Protein AF-A0A2H6N7L4-F1 (afdb_monomer)

Radius of gyration: 14.62 Å; Cα contacts (8 Å, |Δi|>4): 125; chains: 1; bounding box: 33×36×43 Å

Organism: NCBI:txid3147026

Nearest PDB structures (foldseek):
  4al6-assembly1_A  TM=4.102E-01  e=3.328E-01  Pseudomonas aeruginosa UCBPP-PA14
  4al7-assembly1_A  TM=3.898E-01  e=4.304E-01  Pseudomonas aeruginosa
  7eqg-assembly1_L  TM=4.354E-01  e=1.370E+00  Pseudomonas aeruginosa
  8znr-assembly1_M  TM=3.782E-01  e=1.285E+00  Selenomonas sp.
  8z0k-assembly1_M  TM=4.261E-01  e=4.360E+00  Selenomonas sp.

Secondary structure (DSSP, 8-state):
-----S-EEEEE--PPPTT--HHHHHHHHHHHHTT--HHHHHHHEEE---------SS-----EEEEE-HHHHHHHHHHHHHS--EETTEEPEEEEE--HHHHHTT--

Sequence (108 aa):
MGNRSEFYLRFQNVKEEKGKHLAEIMTKILAEALEITEKKMMDGMKCSVSTQDMQQEIIYQEKFILDLRRKLLKHILQVEREKILKYKDKEIVVLKQVPRRVREKYLE

Structure (mmCIF, N/CA/C/O backbone):
data_AF-A0A2H6N7L4-F1
#
_entry.id   AF-A0A2H6N7L4-F1
#
loop_
_atom_site.group_PDB
_atom_site.id
_atom_site.type_symbol
_atom_site.label_atom_id
_atom_site.label_alt_id
_atom_site.label_comp_id
_atom_site.label_asym_id
_atom_site.label_entity_id
_atom_site.label_seq_id
_atom_site.pdbx_PDB_ins_code
_atom_site.Cartn_x
_atom_site.Cartn_y
_atom_site.Cartn_z
_atom_site.occupancy
_atom_site.B_iso_or_equiv
_atom_site.auth_seq_id
_atom_site.auth_comp_id
_atom_site.auth_asym_id
_atom_site.auth_atom_id
_atom_site.pdbx_PDB_model_num
ATOM 1 N N . MET A 1 1 ? 21.603 -1.109 -17.139 1.00 34.38 1 MET A N 1
ATOM 2 C CA . MET A 1 1 ? 20.229 -0.935 -17.664 1.00 34.38 1 MET A CA 1
ATOM 3 C C . MET A 1 1 ? 19.246 -1.160 -16.525 1.00 34.38 1 MET A C 1
ATOM 5 O O . MET A 1 1 ? 19.082 -2.290 -16.091 1.00 34.38 1 MET A O 1
ATOM 9 N N . GLY A 1 2 ? 18.694 -0.090 -15.950 1.00 40.28 2 GLY A N 1
ATOM 10 C CA . GLY A 1 2 ? 17.808 -0.203 -14.787 1.00 40.28 2 GLY A CA 1
ATOM 11 C C . GLY A 1 2 ? 16.504 -0.907 -15.155 1.00 40.28 2 GLY A C 1
ATOM 12 O O . GLY A 1 2 ? 15.837 -0.483 -16.096 1.00 40.28 2 GLY A O 1
ATOM 13 N N . ASN A 1 3 ? 16.163 -1.965 -14.421 1.00 46.75 3 ASN A N 1
ATOM 14 C CA . ASN A 1 3 ? 14.856 -2.622 -14.442 1.00 46.75 3 ASN A CA 1
ATOM 15 C C . ASN A 1 3 ? 13.787 -1.570 -14.088 1.00 46.75 3 ASN A C 1
ATOM 17 O O . ASN A 1 3 ? 13.572 -1.281 -12.915 1.00 46.75 3 ASN A O 1
ATOM 21 N N . ARG A 1 4 ? 13.190 -0.919 -15.093 1.00 57.78 4 ARG A N 1
ATOM 22 C CA . ARG A 1 4 ? 12.099 0.043 -14.885 1.00 57.78 4 ARG A CA 1
ATOM 23 C C . ARG A 1 4 ? 10.786 -0.730 -14.858 1.00 57.78 4 ARG A C 1
ATOM 25 O O . ARG A 1 4 ? 10.536 -1.538 -15.750 1.00 57.78 4 ARG A O 1
ATOM 32 N N . SER A 1 5 ? 9.973 -0.485 -13.838 1.00 62.28 5 SER A N 1
ATOM 33 C CA . SER A 1 5 ? 8.676 -1.132 -13.636 1.00 62.28 5 SER A CA 1
ATOM 34 C C . SER A 1 5 ? 7.757 -0.943 -14.856 1.00 62.28 5 SER A C 1
ATOM 36 O O . SER A 1 5 ? 7.628 0.158 -15.387 1.00 62.28 5 SER A O 1
ATOM 38 N N . GLU A 1 6 ? 7.112 -2.024 -15.317 1.00 69.06 6 GLU A N 1
ATOM 39 C CA . GLU A 1 6 ? 6.173 -2.006 -16.461 1.00 69.06 6 GLU A CA 1
ATOM 40 C C . GLU A 1 6 ? 4.951 -1.107 -16.213 1.00 69.06 6 GLU A C 1
ATOM 42 O O . GLU A 1 6 ? 4.311 -0.631 -17.149 1.00 69.06 6 GLU A O 1
ATOM 47 N N . PHE A 1 7 ? 4.610 -0.899 -14.943 1.00 72.25 7 PHE A N 1
ATOM 48 C CA . PHE A 1 7 ? 3.553 -0.013 -14.484 1.00 72.25 7 PHE A CA 1
ATOM 49 C C . PHE A 1 7 ? 3.838 0.445 -13.050 1.00 72.25 7 PHE A C 1
ATOM 51 O O . PHE A 1 7 ? 4.594 -0.202 -12.326 1.00 72.25 7 PHE A O 1
ATOM 58 N N . TYR A 1 8 ? 3.194 1.535 -12.650 1.00 77.25 8 TYR A N 1
ATOM 59 C CA . TYR A 1 8 ? 3.197 2.083 -11.296 1.00 77.25 8 TYR A CA 1
ATOM 60 C C . TYR A 1 8 ? 1.769 2.106 -10.739 1.00 77.25 8 TYR A C 1
ATOM 62 O O . TYR A 1 8 ? 0.800 2.006 -11.500 1.00 77.25 8 TYR A O 1
ATOM 70 N N . LEU A 1 9 ? 1.627 2.251 -9.422 1.00 79.56 9 LEU A N 1
ATOM 71 C CA . LEU A 1 9 ? 0.328 2.456 -8.776 1.00 79.56 9 LEU A CA 1
ATOM 72 C C . LEU A 1 9 ? 0.197 3.901 -8.312 1.00 79.56 9 LEU A C 1
ATOM 74 O O . LEU A 1 9 ? 1.107 4.429 -7.671 1.00 79.56 9 LEU A O 1
ATOM 78 N N . ARG A 1 10 ? -0.941 4.516 -8.648 1.00 79.88 10 ARG A N 1
ATOM 79 C CA . ARG A 1 10 ? -1.338 5.841 -8.185 1.00 79.88 10 ARG A CA 1
ATOM 80 C C . ARG A 1 10 ? -2.386 5.722 -7.088 1.00 79.88 10 ARG A C 1
ATOM 82 O O . ARG A 1 10 ? -3.469 5.218 -7.359 1.00 79.88 10 ARG A O 1
ATOM 89 N N . PHE A 1 11 ? -2.098 6.260 -5.911 1.00 79.19 11 PHE A N 1
ATOM 90 C CA . PHE A 1 11 ? -3.042 6.314 -4.792 1.00 79.19 11 PHE A CA 1
ATOM 91 C C . PHE A 1 11 ? -3.689 7.697 -4.712 1.00 79.19 11 PHE A C 1
ATOM 93 O O . PHE A 1 11 ? -3.038 8.706 -4.999 1.00 79.19 11 PHE A O 1
ATOM 100 N N . GLN A 1 12 ? -4.975 7.737 -4.371 1.00 79.06 12 GLN A N 1
ATOM 101 C CA . GLN A 1 12 ? -5.745 8.963 -4.160 1.00 79.06 12 GLN A CA 1
ATOM 102 C C . GLN A 1 12 ? -6.485 8.913 -2.822 1.00 79.06 12 GLN A C 1
ATOM 104 O O . GLN A 1 12 ? -6.619 7.851 -2.222 1.00 79.06 12 GLN A O 1
ATOM 109 N N . ASN A 1 13 ? -7.004 10.066 -2.391 1.00 77.38 13 ASN A N 1
ATOM 110 C CA . ASN A 1 13 ? -7.774 10.243 -1.152 1.00 77.38 13 ASN A CA 1
ATOM 111 C C . ASN A 1 13 ? -7.006 9.976 0.152 1.00 77.38 13 ASN A C 1
ATOM 113 O O . ASN A 1 13 ? -7.611 9.934 1.222 1.00 77.38 13 ASN A O 1
ATOM 117 N N . VAL A 1 14 ? -5.678 9.898 0.093 1.00 73.12 14 VAL A N 1
ATOM 118 C CA . VAL A 1 14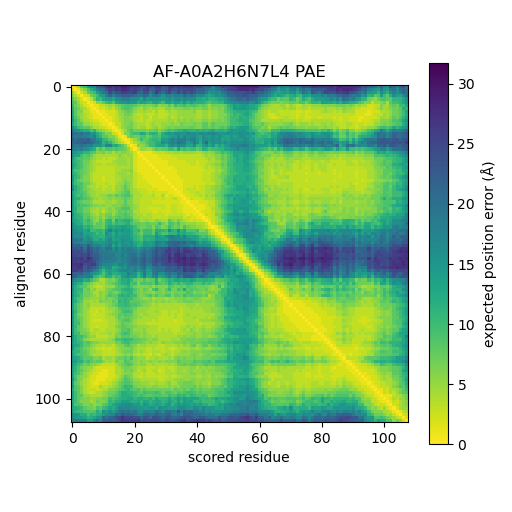 ? -4.824 9.927 1.281 1.00 73.12 14 VAL A CA 1
ATOM 119 C C . VAL A 1 14 ? -4.604 11.398 1.638 1.00 73.12 14 VAL A C 1
ATOM 121 O O . VAL A 1 14 ? -3.957 12.127 0.890 1.00 73.12 14 VAL A O 1
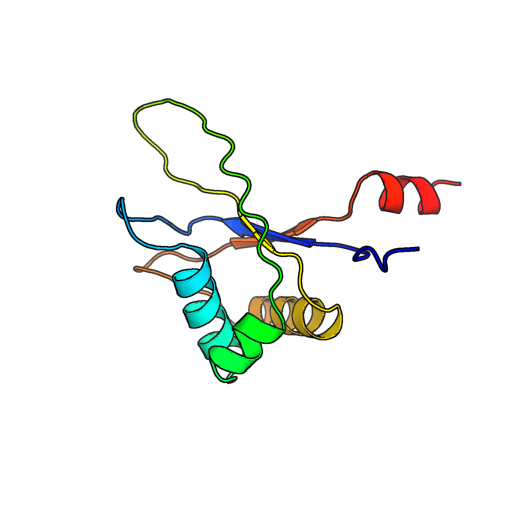ATOM 124 N N . LYS A 1 15 ? -5.238 11.863 2.722 1.00 65.56 15 LYS A N 1
ATOM 125 C CA . LYS A 1 15 ? -5.086 13.236 3.230 1.00 65.56 15 LYS A CA 1
ATOM 126 C C . LYS A 1 15 ? -4.100 13.269 4.384 1.00 65.56 15 LYS A C 1
ATOM 128 O O . LYS A 1 15 ? -4.312 12.579 5.380 1.00 65.56 15 LYS A O 1
ATOM 133 N N . GLU A 1 16 ? -3.111 14.143 4.297 1.00 64.38 16 GLU A N 1
ATOM 134 C CA . GLU A 1 16 ? -2.184 14.384 5.394 1.00 64.38 16 GLU A CA 1
ATOM 135 C C . GLU A 1 16 ? -2.572 15.551 6.296 1.00 64.38 16 GLU A C 1
ATOM 137 O O . GLU A 1 16 ? -3.211 16.519 5.887 1.00 64.38 16 GLU A O 1
ATOM 142 N N . GLU A 1 17 ? -2.124 15.450 7.546 1.00 55.12 17 GLU A N 1
ATOM 143 C CA . GLU A 1 17 ? -1.899 16.607 8.407 1.00 55.12 17 GLU A CA 1
ATOM 144 C C . GLU A 1 17 ? -0.447 17.047 8.224 1.00 55.12 17 GLU A C 1
ATOM 146 O O . GLU A 1 17 ? 0.455 16.208 8.186 1.00 55.12 17 GLU A O 1
ATOM 151 N N . LYS A 1 18 ? -0.227 18.360 8.137 1.00 48.69 18 LYS A N 1
ATOM 152 C CA . LYS A 1 18 ? 1.095 18.972 7.970 1.00 48.69 18 LYS A CA 1
ATOM 153 C C . LYS A 1 18 ? 2.095 18.376 8.978 1.00 48.69 18 LYS A C 1
ATOM 155 O O . LYS A 1 18 ? 1.888 18.499 10.182 1.00 48.69 18 LYS A O 1
ATOM 160 N N . GLY A 1 19 ? 3.167 17.747 8.487 1.00 48.25 19 GLY A N 1
ATOM 161 C CA . GLY A 1 19 ? 4.256 17.211 9.318 1.00 48.25 19 GLY A CA 1
ATOM 162 C C . GLY A 1 19 ? 4.263 15.694 9.557 1.00 48.25 19 GLY A C 1
ATOM 163 O O . GLY A 1 19 ? 5.128 15.227 10.293 1.00 48.25 19 GLY A O 1
ATOM 164 N N . LYS A 1 20 ? 3.358 14.911 8.951 1.00 54.09 20 LYS A N 1
ATOM 165 C CA . LYS A 1 20 ? 3.493 13.442 8.890 1.00 54.09 20 LYS A CA 1
ATOM 166 C C . LYS A 1 20 ? 4.235 13.024 7.616 1.00 54.09 20 LYS A C 1
ATOM 168 O O . LYS A 1 20 ? 4.138 13.685 6.593 1.00 54.09 20 LYS A O 1
ATOM 173 N N . HIS A 1 21 ? 5.018 11.946 7.690 1.00 69.75 21 HIS A N 1
ATOM 174 C CA . HIS A 1 21 ? 5.686 11.373 6.522 1.00 69.75 21 HIS A CA 1
ATOM 175 C C . HIS A 1 21 ? 4.745 10.393 5.810 1.00 69.75 21 HIS A C 1
ATOM 177 O O . HIS A 1 21 ? 4.588 9.251 6.242 1.00 69.75 21 HIS A O 1
ATOM 183 N N . LEU A 1 22 ? 4.176 10.803 4.676 1.00 70.81 22 LEU A N 1
ATOM 184 C CA . LEU A 1 22 ? 3.352 9.985 3.770 1.00 70.81 22 LEU A CA 1
ATOM 185 C C . LEU A 1 22 ? 3.832 8.556 3.577 1.00 70.81 22 LEU A C 1
ATOM 187 O O . LEU A 1 22 ? 3.037 7.620 3.510 1.00 70.81 22 LEU A O 1
ATOM 191 N N . ALA A 1 23 ? 5.146 8.402 3.416 1.00 72.12 23 ALA A N 1
ATOM 192 C CA . ALA A 1 23 ? 5.769 7.114 3.178 1.00 72.12 23 ALA A CA 1
ATOM 193 C C . ALA A 1 23 ? 5.460 6.135 4.319 1.00 72.12 23 ALA A C 1
ATOM 195 O O . ALA A 1 23 ? 5.186 4.968 4.058 1.00 72.12 23 ALA A O 1
ATOM 196 N N . GLU A 1 24 ? 5.424 6.610 5.564 1.00 77.25 24 GLU A N 1
ATOM 197 C CA . GLU A 1 24 ? 5.082 5.806 6.738 1.00 77.25 24 GLU A CA 1
ATOM 198 C C . GLU A 1 24 ? 3.594 5.455 6.767 1.00 77.25 24 GLU A C 1
ATOM 200 O O . GLU A 1 24 ? 3.236 4.319 7.065 1.00 77.25 24 GLU A O 1
ATOM 205 N N . ILE A 1 25 ? 2.719 6.399 6.406 1.00 79.44 25 ILE A N 1
ATOM 206 C CA . ILE A 1 25 ? 1.271 6.159 6.331 1.00 79.44 25 ILE A CA 1
ATOM 207 C C . ILE A 1 25 ? 0.973 5.090 5.277 1.00 79.44 25 ILE A C 1
ATOM 209 O O . ILE A 1 25 ? 0.302 4.100 5.563 1.00 79.44 25 ILE A O 1
ATOM 213 N N . MET A 1 26 ? 1.525 5.255 4.075 1.00 78.69 26 MET A N 1
ATOM 214 C CA . MET A 1 26 ? 1.374 4.292 2.986 1.00 78.69 26 MET A CA 1
ATOM 215 C C . MET A 1 26 ? 1.992 2.939 3.334 1.00 78.69 26 MET A C 1
ATOM 217 O O . MET A 1 26 ? 1.419 1.907 2.995 1.00 78.69 26 MET A O 1
ATOM 221 N N . THR A 1 27 ? 3.130 2.934 4.035 1.00 82.31 27 THR A N 1
ATOM 222 C CA . THR A 1 27 ? 3.747 1.704 4.542 1.00 82.31 27 THR A CA 1
ATOM 223 C C . THR A 1 27 ? 2.792 0.974 5.474 1.00 82.31 27 THR A C 1
ATOM 225 O O . THR A 1 27 ? 2.573 -0.213 5.272 1.00 82.31 27 THR A O 1
ATOM 228 N N . LYS A 1 28 ? 2.193 1.668 6.446 1.00 86.31 28 LYS A N 1
ATOM 229 C CA . LYS A 1 28 ? 1.267 1.076 7.420 1.00 86.31 28 LYS A CA 1
ATOM 230 C C . LYS A 1 28 ? 0.026 0.494 6.756 1.00 86.31 28 LYS A C 1
ATOM 232 O O . LYS A 1 28 ? -0.261 -0.681 6.947 1.00 86.31 28 LYS A O 1
ATOM 237 N N . ILE A 1 29 ? -0.643 1.280 5.910 1.00 85.75 29 ILE A N 1
ATOM 238 C CA . ILE A 1 29 ? -1.859 0.849 5.201 1.00 85.75 29 ILE A CA 1
ATOM 239 C C . ILE A 1 29 ? -1.577 -0.389 4.345 1.00 85.75 29 ILE A C 1
ATOM 241 O O . ILE A 1 29 ? -2.336 -1.353 4.365 1.00 85.75 29 ILE A O 1
ATOM 245 N N . LEU A 1 30 ? -0.485 -0.371 3.575 1.00 85.50 30 LEU A N 1
ATOM 246 C CA . LEU A 1 30 ? -0.158 -1.476 2.677 1.00 85.50 30 LEU A CA 1
ATOM 247 C C . LEU A 1 30 ? 0.378 -2.693 3.431 1.00 85.50 30 LEU A C 1
ATOM 249 O O . LEU A 1 30 ? 0.099 -3.811 3.020 1.00 85.50 30 LEU A O 1
ATOM 253 N N . ALA A 1 31 ? 1.113 -2.499 4.527 1.00 88.38 31 ALA A N 1
ATOM 254 C CA . ALA A 1 31 ? 1.564 -3.586 5.388 1.00 88.38 31 ALA A CA 1
ATOM 255 C C . ALA A 1 31 ? 0.375 -4.325 6.014 1.00 88.38 31 ALA A C 1
ATOM 257 O O . ALA A 1 31 ? 0.331 -5.550 5.956 1.00 88.38 31 ALA A O 1
ATOM 258 N N . GLU A 1 32 ? -0.612 -3.585 6.521 1.00 88.38 32 GLU A N 1
ATOM 259 C CA . GLU A 1 32 ? -1.856 -4.142 7.055 1.00 88.38 32 GLU A CA 1
ATOM 260 C C . GLU A 1 32 ? -2.658 -4.866 5.967 1.00 88.38 32 GLU A C 1
ATOM 262 O O . GLU A 1 32 ? -3.021 -6.028 6.129 1.00 88.38 32 GLU A O 1
ATOM 267 N N . ALA A 1 33 ? -2.867 -4.221 4.816 1.00 85.88 33 ALA A N 1
ATOM 268 C CA . ALA A 1 33 ? -3.646 -4.787 3.718 1.00 85.88 33 ALA A CA 1
ATOM 269 C C . ALA A 1 33 ? -3.025 -6.060 3.114 1.00 85.88 33 ALA A C 1
ATOM 271 O O . ALA A 1 33 ? -3.749 -6.937 2.647 1.00 85.88 33 ALA A O 1
ATOM 272 N N . LEU A 1 34 ? -1.691 -6.145 3.110 1.00 84.62 34 LEU A N 1
ATOM 273 C CA . LEU A 1 34 ? -0.923 -7.289 2.610 1.00 84.62 34 LEU A CA 1
ATOM 274 C C . LEU A 1 34 ? -0.562 -8.298 3.711 1.00 84.62 34 LEU A C 1
ATOM 276 O O . LEU A 1 34 ? 0.113 -9.281 3.412 1.00 84.62 34 LEU A O 1
ATOM 280 N N . GLU A 1 35 ? -0.945 -8.041 4.965 1.00 87.19 35 GLU A N 1
ATOM 281 C CA . GLU A 1 35 ? -0.610 -8.867 6.134 1.00 87.19 35 GLU A CA 1
ATOM 282 C C . GLU A 1 35 ? 0.907 -9.143 6.255 1.00 87.19 35 GLU A C 1
ATOM 284 O O . GLU A 1 35 ? 1.361 -10.235 6.608 1.00 87.19 35 GLU A O 1
ATOM 289 N N . ILE A 1 36 ? 1.727 -8.132 5.944 1.00 86.75 36 ILE A N 1
ATOM 290 C CA . ILE A 1 36 ? 3.193 -8.169 6.055 1.00 86.75 36 ILE A CA 1
ATOM 291 C C . ILE A 1 36 ? 3.692 -7.151 7.079 1.00 86.75 36 ILE A C 1
ATOM 293 O O . ILE A 1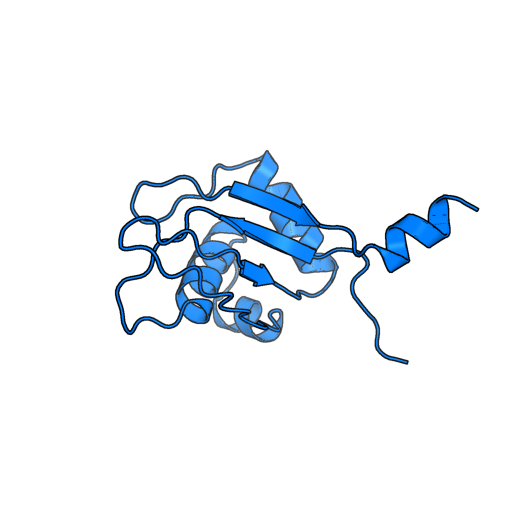 36 ? 2.996 -6.224 7.471 1.00 86.75 36 ILE A O 1
ATOM 297 N N . THR A 1 37 ? 4.949 -7.282 7.500 1.00 87.69 37 THR A N 1
ATOM 298 C CA . THR A 1 37 ? 5.556 -6.302 8.406 1.00 87.69 37 THR A CA 1
ATOM 299 C C . THR A 1 37 ? 5.884 -4.992 7.686 1.00 87.69 37 THR A C 1
ATOM 301 O O . THR A 1 37 ? 6.370 -5.006 6.552 1.00 87.69 37 THR A O 1
ATOM 304 N N . GLU A 1 38 ? 5.727 -3.857 8.379 1.00 84.81 38 GLU A N 1
ATOM 305 C CA . GLU A 1 38 ? 6.097 -2.521 7.873 1.00 84.81 38 GLU A CA 1
ATOM 306 C C . GLU A 1 38 ? 7.537 -2.490 7.337 1.00 84.81 38 GLU A C 1
ATOM 308 O O . GLU A 1 38 ? 7.797 -1.958 6.263 1.00 84.81 38 GLU A O 1
ATOM 313 N N . LYS A 1 39 ? 8.471 -3.171 8.016 1.00 82.62 39 LYS A N 1
ATOM 314 C CA . LYS A 1 39 ? 9.871 -3.293 7.580 1.00 82.62 39 LYS A CA 1
ATOM 315 C C . LYS A 1 39 ? 10.019 -3.978 6.214 1.00 82.62 39 LYS A C 1
ATOM 317 O O . LYS A 1 39 ? 10.818 -3.533 5.395 1.00 82.62 39 LYS A O 1
ATOM 322 N N . LYS A 1 40 ? 9.263 -5.055 5.954 1.00 81.38 40 LYS A N 1
ATOM 323 C CA . LYS A 1 40 ? 9.257 -5.729 4.640 1.00 81.38 40 LYS A CA 1
ATOM 324 C C . LYS A 1 40 ? 8.616 -4.849 3.571 1.00 81.38 40 LYS A C 1
ATOM 326 O O . LYS A 1 40 ? 9.066 -4.870 2.427 1.00 81.38 40 LYS A O 1
ATOM 331 N N . MET A 1 41 ? 7.593 -4.083 3.945 1.00 82.69 41 MET A N 1
ATOM 332 C CA . MET A 1 41 ? 6.950 -3.134 3.044 1.00 82.69 41 MET A CA 1
ATOM 333 C C . MET A 1 41 ? 7.916 -2.005 2.656 1.00 82.69 41 MET A C 1
ATOM 335 O O . MET A 1 41 ? 8.106 -1.767 1.466 1.00 82.69 41 MET A O 1
ATOM 339 N N . MET A 1 42 ? 8.615 -1.401 3.624 1.00 76.81 42 MET A N 1
ATOM 340 C CA . MET A 1 42 ? 9.639 -0.376 3.381 1.00 76.81 42 MET A CA 1
ATOM 341 C C . MET A 1 42 ? 10.801 -0.889 2.521 1.00 76.81 42 MET A C 1
ATOM 343 O O . MET A 1 42 ? 11.202 -0.206 1.587 1.00 76.81 42 MET A O 1
ATOM 347 N N . ASP A 1 43 ? 11.314 -2.102 2.767 1.00 76.75 43 ASP A N 1
ATOM 348 C CA . ASP A 1 43 ? 12.389 -2.700 1.947 1.00 76.75 43 ASP A CA 1
ATOM 349 C C . ASP A 1 43 ? 11.966 -2.944 0.482 1.00 76.75 43 ASP A C 1
ATOM 351 O O . ASP A 1 43 ? 12.771 -2.948 -0.458 1.00 76.75 43 ASP A O 1
ATOM 355 N N . GLY A 1 44 ? 10.668 -3.164 0.273 1.00 67.44 44 GLY A N 1
ATOM 356 C CA . GLY A 1 44 ? 10.062 -3.340 -1.041 1.00 67.44 44 GLY A CA 1
ATOM 357 C C . GLY A 1 44 ? 9.660 -2.038 -1.736 1.00 67.44 44 GLY A C 1
ATOM 358 O O . GLY A 1 44 ? 9.316 -2.084 -2.924 1.00 67.44 44 GLY A O 1
ATOM 359 N N . MET A 1 45 ? 9.698 -0.914 -1.017 1.00 68.00 45 MET A N 1
ATOM 360 C CA . MET A 1 45 ? 9.136 0.365 -1.423 1.00 68.00 45 MET A CA 1
ATOM 361 C C . MET A 1 45 ? 10.233 1.381 -1.716 1.00 68.00 45 MET A C 1
ATOM 363 O O . MET A 1 45 ? 10.945 1.841 -0.829 1.00 68.00 45 MET A O 1
ATOM 367 N N . LYS A 1 46 ? 10.333 1.793 -2.980 1.00 60.66 46 LYS A N 1
ATOM 368 C CA . LYS A 1 46 ? 11.151 2.935 -3.380 1.00 60.66 46 LYS A CA 1
ATOM 369 C C . LYS A 1 46 ? 10.214 4.107 -3.661 1.00 60.66 46 LYS A C 1
ATOM 371 O O . LYS A 1 46 ? 9.784 4.329 -4.788 1.00 60.66 46 LYS A O 1
ATOM 376 N N . CYS A 1 47 ? 9.835 4.831 -2.610 1.00 51.59 47 CYS A N 1
ATOM 377 C CA . CYS A 1 47 ? 8.977 6.008 -2.743 1.00 51.59 47 CYS A CA 1
ATOM 378 C C . CYS A 1 47 ? 9.736 7.181 -3.358 1.00 51.59 47 CYS A C 1
ATOM 380 O O . CYS A 1 47 ? 10.630 7.739 -2.729 1.00 51.59 47 CYS A O 1
ATOM 382 N N . SER A 1 48 ? 9.324 7.614 -4.545 1.00 52.34 48 SER A N 1
ATOM 383 C CA . SER A 1 48 ? 9.556 8.982 -5.006 1.00 52.34 48 SER A CA 1
ATOM 384 C C . SER A 1 48 ? 8.252 9.755 -4.837 1.00 52.34 48 SER A C 1
ATOM 386 O O . SER A 1 48 ? 7.340 9.615 -5.652 1.00 52.34 48 SER A O 1
ATOM 388 N N . VAL A 1 49 ? 8.134 10.534 -3.761 1.00 50.62 49 VAL A N 1
ATOM 389 C CA . VAL A 1 49 ? 6.989 11.432 -3.579 1.00 50.62 49 VAL A CA 1
ATOM 390 C C . VAL A 1 49 ? 7.185 12.620 -4.516 1.00 50.62 49 VAL A C 1
ATOM 392 O O . VAL A 1 49 ? 8.082 13.432 -4.310 1.00 50.62 49 VAL A O 1
ATOM 395 N N . SER A 1 50 ? 6.377 12.714 -5.571 1.00 43.22 50 SER A N 1
ATOM 396 C CA . SER A 1 50 ? 6.266 13.941 -6.357 1.00 43.22 50 SER A CA 1
ATOM 397 C C . SER A 1 50 ? 5.119 14.769 -5.787 1.00 43.22 50 SER A C 1
ATOM 399 O O . SER A 1 50 ? 3.961 14.565 -6.158 1.00 43.22 50 SER A O 1
ATOM 401 N N . THR A 1 51 ? 5.424 15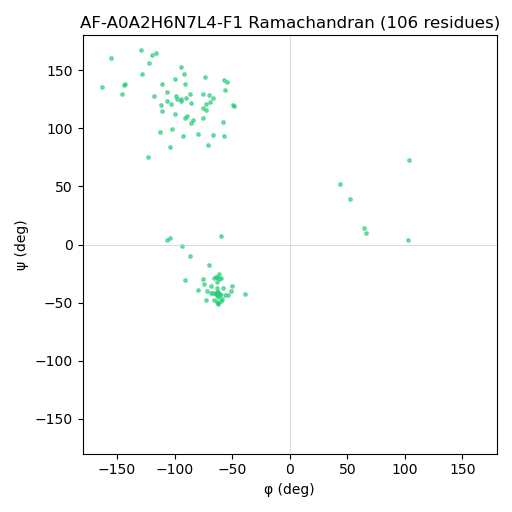.689 -4.877 1.00 41.31 51 THR A N 1
ATOM 402 C CA . THR A 1 51 ? 4.496 16.758 -4.499 1.00 41.31 51 THR A CA 1
ATOM 403 C C . THR A 1 51 ? 4.413 17.728 -5.679 1.00 41.31 51 THR A C 1
ATOM 405 O O . THR A 1 51 ? 5.185 18.676 -5.777 1.00 41.31 51 THR A O 1
ATOM 408 N N . GLN A 1 52 ? 3.543 17.463 -6.657 1.00 43.28 52 GLN A N 1
ATOM 409 C CA . GLN A 1 52 ? 3.141 18.530 -7.571 1.00 43.28 52 GLN A CA 1
ATOM 410 C C . GLN A 1 52 ? 2.080 19.359 -6.857 1.00 43.28 52 GLN A C 1
ATOM 412 O O . GLN A 1 52 ? 0.900 19.004 -6.852 1.00 43.28 52 GLN A O 1
ATOM 417 N N . ASP A 1 53 ? 2.559 20.430 -6.227 1.00 40.03 53 ASP A N 1
ATOM 418 C CA . ASP A 1 53 ? 1.768 21.516 -5.671 1.00 40.03 53 ASP A CA 1
ATOM 419 C C . ASP A 1 53 ? 0.761 22.018 -6.709 1.00 40.03 53 ASP A C 1
ATOM 421 O O . ASP A 1 53 ? 1.127 22.507 -7.779 1.00 40.03 53 ASP A O 1
ATOM 425 N N . MET A 1 54 ? -0.523 21.937 -6.377 1.00 35.91 54 MET A N 1
ATOM 426 C CA . MET A 1 54 ? -1.499 22.878 -6.907 1.00 35.91 54 MET A CA 1
ATOM 427 C C . MET A 1 54 ? -1.974 23.714 -5.729 1.00 35.91 54 MET A C 1
ATOM 429 O O . MET A 1 54 ? -2.814 23.291 -4.940 1.00 35.91 54 MET A O 1
ATOM 433 N N . GLN A 1 55 ? -1.354 24.887 -5.596 1.00 45.38 55 GLN A N 1
ATOM 434 C CA . GLN A 1 55 ? -1.778 25.947 -4.696 1.00 45.38 55 GLN A CA 1
ATOM 435 C C . GLN A 1 55 ? -3.214 26.353 -5.039 1.00 45.38 55 GLN A C 1
ATOM 437 O O . GLN A 1 55 ? -3.442 27.009 -6.050 1.00 45.38 55 GLN A O 1
ATOM 442 N N . GLN A 1 56 ? -4.170 25.952 -4.206 1.00 37.22 56 GLN A N 1
ATOM 443 C CA . GLN A 1 56 ? -5.455 26.616 -3.987 1.00 37.22 56 GLN A CA 1
ATOM 444 C C . GLN A 1 56 ? -6.025 26.054 -2.677 1.00 37.22 56 GLN A C 1
ATOM 446 O O . GLN A 1 56 ? -5.923 24.859 -2.417 1.00 37.22 56 GLN A O 1
ATOM 451 N N . GLU A 1 57 ? -6.554 26.927 -1.819 1.00 36.53 57 GLU A N 1
ATOM 452 C CA . GLU A 1 57 ? -6.833 26.728 -0.385 1.00 36.53 57 GLU A CA 1
ATOM 453 C C . GLU A 1 57 ? -7.801 25.589 0.001 1.00 36.53 57 GLU A C 1
ATOM 455 O O . GLU A 1 57 ? -8.134 25.433 1.173 1.00 36.53 57 GLU A O 1
ATOM 460 N N . ILE A 1 58 ? -8.232 24.731 -0.924 1.00 45.22 58 ILE A N 1
ATOM 461 C CA . ILE A 1 58 ? -9.012 23.530 -0.626 1.00 45.22 58 ILE A CA 1
ATOM 462 C C . ILE A 1 58 ? -8.575 22.430 -1.608 1.00 45.22 58 ILE A C 1
ATOM 464 O O . ILE A 1 58 ? -8.476 22.673 -2.804 1.00 45.22 58 ILE A O 1
ATOM 468 N N . ILE A 1 59 ? -8.409 21.202 -1.091 1.00 39.47 59 ILE A N 1
ATOM 469 C CA . ILE A 1 59 ? -8.138 19.914 -1.780 1.00 39.47 59 ILE A CA 1
ATOM 470 C C . ILE A 1 59 ? -6.675 19.424 -1.674 1.00 39.47 59 ILE A C 1
ATOM 472 O O . ILE A 1 59 ? -5.937 19.321 -2.648 1.00 39.47 59 ILE A O 1
ATOM 476 N N . TYR A 1 60 ? -6.293 18.949 -0.483 1.00 42.09 60 TYR A N 1
ATOM 477 C CA . TYR A 1 60 ? -5.239 17.933 -0.358 1.00 42.09 60 TYR A CA 1
ATOM 478 C C . TYR A 1 60 ? -5.749 16.618 -0.978 1.00 42.09 60 TYR A C 1
ATOM 480 O O . TYR A 1 60 ? -6.483 15.859 -0.343 1.00 42.09 60 TYR A O 1
ATOM 488 N N . GLN A 1 61 ? -5.437 16.388 -2.252 1.00 49.38 61 GLN A N 1
ATOM 489 C CA . GLN A 1 61 ? -5.503 15.081 -2.910 1.00 49.38 61 GLN A CA 1
ATOM 490 C C . GLN A 1 61 ? -4.117 14.788 -3.463 1.00 49.38 61 GLN A C 1
ATOM 492 O O . GLN A 1 61 ? -3.854 14.925 -4.660 1.00 49.38 61 GLN A O 1
ATOM 497 N N . GLU A 1 62 ? -3.204 14.431 -2.573 1.00 55.06 62 GLU A N 1
ATOM 498 C CA . GLU A 1 62 ? -1.857 14.106 -2.993 1.00 55.06 62 GLU A CA 1
ATOM 499 C C . GLU A 1 62 ? -1.886 12.784 -3.767 1.00 55.06 62 GLU A C 1
ATOM 501 O O . GLU A 1 62 ? -2.432 11.762 -3.343 1.00 55.06 62 GLU A O 1
ATOM 506 N N . LYS A 1 63 ? -1.392 12.853 -5.000 1.00 58.50 63 LYS A N 1
ATOM 507 C CA . LYS A 1 63 ? -1.330 11.732 -5.930 1.00 58.50 63 LYS A CA 1
ATOM 508 C C . LYS A 1 63 ? 0.006 11.043 -5.686 1.00 58.50 63 LYS A C 1
ATOM 510 O O . LYS A 1 63 ? 1.039 11.598 -6.044 1.00 58.50 63 LYS A O 1
ATOM 515 N N . PHE A 1 64 ? -0.005 9.836 -5.131 1.00 64.25 64 PHE A N 1
ATOM 516 C CA . PHE A 1 64 ? 1.239 9.106 -4.862 1.00 64.25 64 PHE A CA 1
ATOM 517 C C . PHE A 1 64 ? 1.532 8.105 -5.944 1.00 64.25 64 PHE A C 1
ATOM 519 O O . PHE A 1 64 ? 0.696 7.247 -6.197 1.00 64.25 64 PHE A O 1
ATOM 526 N N . ILE A 1 65 ? 2.720 8.184 -6.533 1.00 65.25 65 ILE A N 1
ATOM 527 C CA . ILE A 1 65 ? 3.245 7.144 -7.409 1.00 65.25 65 ILE A CA 1
ATOM 528 C C . ILE A 1 65 ? 4.223 6.312 -6.582 1.00 65.25 65 ILE A C 1
ATOM 530 O O . ILE A 1 65 ? 5.274 6.806 -6.178 1.00 65.25 65 ILE A O 1
ATOM 534 N N . LEU A 1 66 ? 3.874 5.052 -6.321 1.00 66.62 66 LEU A N 1
ATOM 535 C CA . LEU A 1 66 ? 4.781 4.111 -5.666 1.00 66.62 66 LEU A CA 1
ATOM 536 C C . LEU A 1 66 ? 5.539 3.295 -6.712 1.00 66.62 66 LEU A C 1
ATOM 538 O O . LEU A 1 66 ? 4.919 2.609 -7.532 1.00 66.62 66 LEU A O 1
ATOM 542 N N . ASP A 1 67 ? 6.872 3.332 -6.652 1.00 64.94 67 ASP A N 1
ATOM 543 C CA . ASP A 1 67 ? 7.713 2.356 -7.342 1.00 64.94 67 ASP A CA 1
ATOM 544 C C . ASP A 1 67 ? 7.990 1.189 -6.388 1.00 64.94 67 ASP A C 1
ATOM 546 O O . ASP A 1 67 ? 8.680 1.317 -5.373 1.00 64.94 67 ASP A O 1
ATOM 550 N N . LEU A 1 68 ? 7.374 0.049 -6.686 1.00 71.19 68 LEU A N 1
ATOM 551 C CA . LEU A 1 68 ? 7.443 -1.163 -5.878 1.00 71.19 68 LEU A CA 1
ATOM 552 C C . LEU A 1 68 ? 7.977 -2.308 -6.732 1.00 71.19 68 LEU A C 1
ATOM 554 O O . LEU A 1 68 ? 7.794 -2.345 -7.952 1.00 71.19 68 LEU A O 1
ATOM 558 N N . ARG A 1 69 ? 8.560 -3.322 -6.083 1.00 75.88 69 ARG A N 1
ATOM 559 C CA . ARG A 1 69 ? 8.900 -4.575 -6.775 1.00 75.88 69 ARG A CA 1
ATOM 560 C C . ARG A 1 69 ? 7.649 -5.146 -7.458 1.00 75.88 69 ARG A C 1
ATOM 562 O O . ARG A 1 69 ? 6.571 -5.194 -6.870 1.00 75.88 69 ARG A O 1
ATOM 569 N N . ARG A 1 70 ? 7.801 -5.684 -8.673 1.00 75.00 70 ARG A N 1
ATOM 570 C CA . ARG A 1 70 ? 6.691 -6.211 -9.498 1.00 75.00 70 ARG A CA 1
ATOM 571 C C . ARG A 1 70 ? 5.763 -7.194 -8.768 1.00 75.00 70 ARG A C 1
ATOM 573 O O . ARG A 1 70 ? 4.562 -7.190 -9.018 1.00 75.00 70 ARG A O 1
ATOM 580 N N . LYS A 1 71 ? 6.308 -8.024 -7.868 1.00 78.50 71 LYS A N 1
ATOM 581 C CA . LYS A 1 71 ? 5.521 -8.952 -7.034 1.00 78.50 71 LYS A CA 1
ATOM 582 C C . LYS A 1 71 ? 4.562 -8.207 -6.092 1.00 78.50 71 LYS A C 1
ATOM 584 O O . LYS A 1 71 ? 3.401 -8.587 -6.015 1.00 78.50 71 LYS A O 1
ATOM 589 N N . LEU A 1 72 ? 5.019 -7.128 -5.453 1.00 78.75 72 LEU A N 1
ATOM 590 C CA . LEU A 1 72 ? 4.201 -6.296 -4.562 1.00 78.75 72 LEU A CA 1
ATOM 591 C C . LEU A 1 72 ? 3.124 -5.534 -5.338 1.00 78.75 72 LEU A C 1
ATOM 593 O O . LEU A 1 72 ? 1.974 -5.532 -4.920 1.00 78.75 72 LEU A O 1
ATOM 597 N N . LEU A 1 73 ? 3.457 -4.975 -6.509 1.00 79.81 73 LEU A N 1
ATOM 598 C CA . LEU A 1 73 ? 2.476 -4.290 -7.365 1.00 79.81 73 LEU A CA 1
ATOM 599 C C . LEU A 1 73 ? 1.286 -5.191 -7.725 1.00 79.81 73 LEU A C 1
ATOM 601 O O . LEU A 1 73 ? 0.141 -4.751 -7.688 1.00 79.81 73 LEU A O 1
ATOM 605 N N . LYS A 1 74 ? 1.553 -6.455 -8.080 1.00 82.06 74 LYS A N 1
ATOM 606 C CA . LYS A 1 74 ? 0.497 -7.431 -8.393 1.00 82.06 74 LYS A CA 1
ATOM 607 C C . LYS A 1 74 ? -0.338 -7.784 -7.165 1.00 82.06 74 LYS A C 1
ATOM 609 O O . LYS A 1 74 ? -1.552 -7.867 -7.286 1.00 82.06 74 LYS A O 1
ATOM 614 N N . HIS A 1 75 ? 0.307 -7.962 -6.016 1.00 84.88 75 HIS A N 1
ATOM 615 C CA . HIS A 1 75 ? -0.377 -8.298 -4.771 1.00 84.88 75 HIS A CA 1
ATOM 616 C C . HIS A 1 75 ? -1.311 -7.161 -4.329 1.00 84.88 75 HIS A C 1
ATOM 618 O O . HIS A 1 75 ? -2.464 -7.408 -4.010 1.00 84.88 75 HIS A O 1
ATOM 624 N N . ILE A 1 76 ? -0.868 -5.903 -4.419 1.00 84.19 76 ILE A N 1
ATOM 625 C CA . ILE A 1 76 ? -1.709 -4.740 -4.090 1.00 84.19 76 ILE A CA 1
ATOM 626 C C . ILE A 1 76 ? -2.918 -4.641 -5.026 1.00 84.19 76 ILE A C 1
ATOM 628 O O . ILE A 1 76 ? -4.018 -4.369 -4.565 1.00 84.19 76 ILE A O 1
ATOM 632 N N . LEU A 1 77 ? -2.740 -4.898 -6.328 1.00 84.81 77 LEU A N 1
ATOM 633 C CA . LEU A 1 77 ? -3.862 -4.936 -7.275 1.00 84.81 77 LEU A CA 1
ATOM 634 C C . LEU A 1 77 ? -4.839 -6.086 -7.008 1.00 84.81 77 LEU A C 1
ATOM 636 O O . LEU A 1 77 ? -6.006 -5.978 -7.361 1.00 84.81 77 LEU A O 1
ATOM 640 N N . GLN A 1 78 ? -4.368 -7.199 -6.449 1.00 87.31 78 GLN A N 1
ATOM 641 C CA . GLN A 1 78 ? -5.247 -8.285 -6.035 1.00 87.31 78 GLN A CA 1
ATOM 642 C C . GLN A 1 78 ? -6.034 -7.885 -4.784 1.00 87.31 78 GLN A C 1
ATOM 644 O O . GLN A 1 78 ? -7.253 -8.002 -4.777 1.00 87.31 78 GLN A O 1
ATOM 649 N N . VAL A 1 79 ? -5.356 -7.335 -3.774 1.00 86.88 79 VAL A N 1
ATOM 650 C CA . VAL A 1 79 ? -6.000 -6.896 -2.531 1.00 86.88 79 VAL A CA 1
ATOM 651 C C . VAL A 1 79 ? -7.019 -5.794 -2.780 1.00 86.88 79 VAL A C 1
ATOM 653 O O . VAL A 1 79 ? -8.096 -5.858 -2.210 1.00 86.88 79 VAL A O 1
ATOM 656 N N . GLU A 1 80 ? -6.737 -4.831 -3.657 1.00 85.25 80 GLU A N 1
ATOM 657 C CA . GLU A 1 80 ? -7.705 -3.778 -3.993 1.00 85.25 80 GLU A CA 1
ATOM 658 C C . GLU A 1 80 ? -8.996 -4.325 -4.624 1.00 85.25 80 GLU A C 1
ATOM 660 O O . GLU A 1 80 ? -10.069 -3.776 -4.397 1.00 85.25 80 GLU A O 1
ATOM 665 N N . ARG A 1 81 ? -8.925 -5.450 -5.345 1.00 85.06 81 ARG A N 1
ATOM 666 C CA . ARG A 1 81 ? -10.118 -6.121 -5.885 1.00 85.06 81 ARG A CA 1
ATOM 667 C C . ARG A 1 81 ? -10.907 -6.883 -4.827 1.00 85.06 81 ARG A C 1
ATOM 669 O O . ARG A 1 81 ? -12.106 -7.077 -4.990 1.00 85.06 81 ARG A O 1
ATOM 676 N N . GLU A 1 82 ? -10.227 -7.372 -3.797 1.00 87.75 82 GLU A N 1
ATOM 677 C CA . GLU A 1 82 ? -10.817 -8.199 -2.741 1.00 87.75 82 GLU A CA 1
ATOM 678 C C . GLU A 1 82 ? -11.323 -7.359 -1.562 1.00 87.75 82 GLU A C 1
ATOM 680 O O . GLU A 1 82 ? -12.274 -7.747 -0.882 1.00 87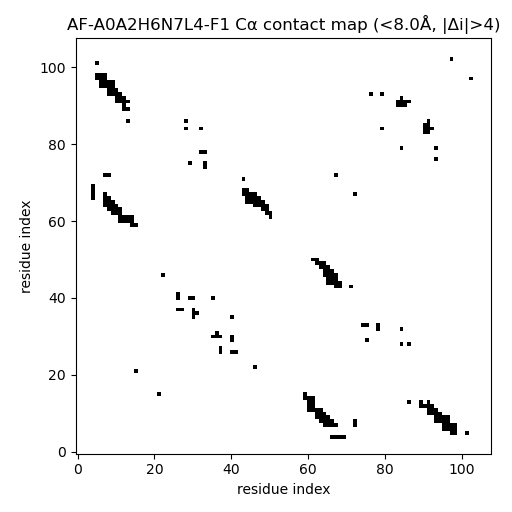.75 82 GLU A O 1
ATOM 685 N N . LYS A 1 83 ? -10.681 -6.217 -1.293 1.00 86.62 83 LYS A N 1
ATOM 686 C CA . LYS A 1 83 ? -10.895 -5.395 -0.104 1.00 86.62 83 LYS A CA 1
ATOM 687 C C . LYS A 1 83 ? -10.804 -3.911 -0.445 1.00 86.62 83 LYS A C 1
ATOM 689 O O . LYS A 1 83 ? -9.880 -3.450 -1.110 1.00 86.62 83 LYS A O 1
ATOM 694 N N . ILE A 1 84 ? -11.724 -3.142 0.128 1.00 85.12 84 ILE A N 1
ATOM 695 C CA . ILE A 1 84 ? -11.694 -1.682 0.059 1.00 85.12 84 ILE A CA 1
ATOM 696 C C . ILE A 1 84 ? -10.611 -1.170 1.011 1.00 85.12 84 ILE A C 1
ATOM 698 O O . ILE A 1 84 ? -10.712 -1.342 2.227 1.00 85.12 84 ILE A O 1
ATOM 702 N N . LEU A 1 85 ? -9.592 -0.506 0.465 1.00 87.06 85 LEU A N 1
ATOM 703 C CA . LEU A 1 85 ? -8.566 0.163 1.262 1.00 87.06 85 LEU A CA 1
ATOM 704 C C . LEU A 1 85 ? -9.135 1.457 1.847 1.00 87.06 85 LEU A C 1
ATOM 706 O O . LEU A 1 85 ? -9.691 2.279 1.120 1.00 87.06 85 LEU A O 1
ATOM 710 N N . LYS A 1 86 ? -8.984 1.663 3.158 1.00 86.31 86 LYS A N 1
ATOM 711 C CA . LYS A 1 86 ? -9.487 2.858 3.847 1.00 86.31 86 LYS A CA 1
ATOM 712 C C . LYS A 1 86 ? -8.406 3.524 4.687 1.00 86.31 86 LYS A C 1
ATOM 714 O O . LYS A 1 86 ? -7.558 2.857 5.267 1.00 86.31 86 LYS A O 1
ATOM 719 N N . TYR A 1 87 ? -8.471 4.848 4.784 1.00 82.94 87 TYR A N 1
ATOM 720 C CA . TYR A 1 87 ? -7.657 5.652 5.690 1.00 82.94 87 TYR A CA 1
ATOM 721 C C . TYR A 1 87 ? -8.447 6.855 6.200 1.00 82.94 87 TYR A C 1
ATOM 723 O O . TYR A 1 87 ? -9.024 7.587 5.397 1.00 82.94 87 TYR A O 1
ATOM 731 N N . LYS A 1 88 ? -8.463 7.066 7.528 1.00 77.44 88 LYS A N 1
ATOM 732 C CA . LYS A 1 88 ? -9.223 8.145 8.198 1.00 77.44 88 LYS A CA 1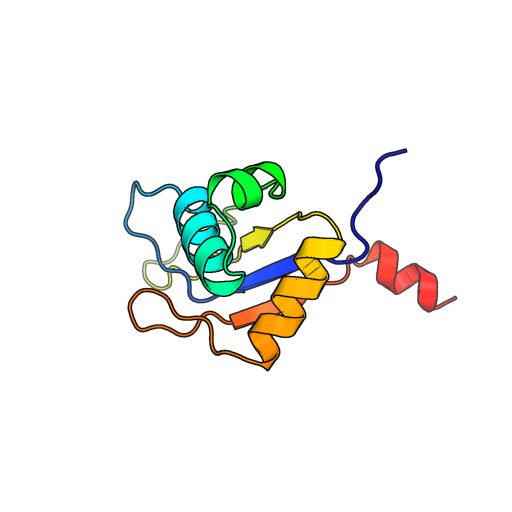
ATOM 733 C C . LYS A 1 88 ? -10.647 8.279 7.626 1.00 77.44 88 LYS A C 1
ATOM 735 O O . LYS A 1 88 ? -11.036 9.341 7.141 1.00 77.44 88 LYS A O 1
ATOM 740 N N . ASP A 1 89 ? -11.358 7.150 7.580 1.00 79.06 89 ASP A N 1
ATOM 741 C CA . ASP A 1 89 ? -12.745 7.019 7.102 1.00 79.06 89 ASP A CA 1
ATOM 742 C C . ASP A 1 89 ? -12.976 7.291 5.608 1.00 79.06 89 ASP A C 1
ATOM 744 O O . ASP A 1 89 ? -14.115 7.337 5.143 1.00 79.06 89 ASP A O 1
ATOM 748 N N . LYS A 1 90 ? -11.903 7.423 4.821 1.00 82.75 90 LYS A N 1
ATOM 749 C CA . LYS A 1 90 ? -11.972 7.608 3.369 1.00 82.75 90 LYS A CA 1
ATOM 750 C C . LYS A 1 90 ? -11.457 6.396 2.634 1.00 82.75 90 LYS A C 1
ATOM 752 O O . LYS A 1 90 ? -10.424 5.835 2.984 1.00 82.75 90 LYS A O 1
ATOM 757 N N . GLU A 1 91 ? -12.164 6.036 1.577 1.00 86.56 91 GLU A N 1
ATOM 758 C CA . GLU A 1 91 ? -11.707 5.030 0.634 1.00 86.56 91 GLU A CA 1
ATOM 759 C C 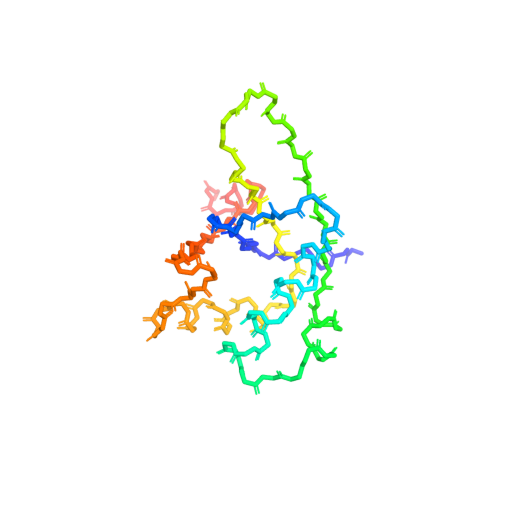. GLU A 1 91 ? -10.526 5.553 -0.186 1.00 86.56 91 GLU A C 1
ATOM 761 O O . GLU A 1 91 ? -10.576 6.636 -0.785 1.00 86.56 91 GLU A O 1
ATOM 766 N N . ILE A 1 92 ? -9.463 4.757 -0.201 1.00 85.50 92 ILE A N 1
ATOM 767 C CA . ILE A 1 92 ? -8.282 4.976 -1.017 1.00 85.50 92 ILE A CA 1
ATOM 768 C C . ILE A 1 92 ? -8.546 4.372 -2.384 1.00 85.50 92 ILE A C 1
ATOM 770 O O . ILE A 1 92 ? -8.737 3.167 -2.519 1.00 85.50 92 ILE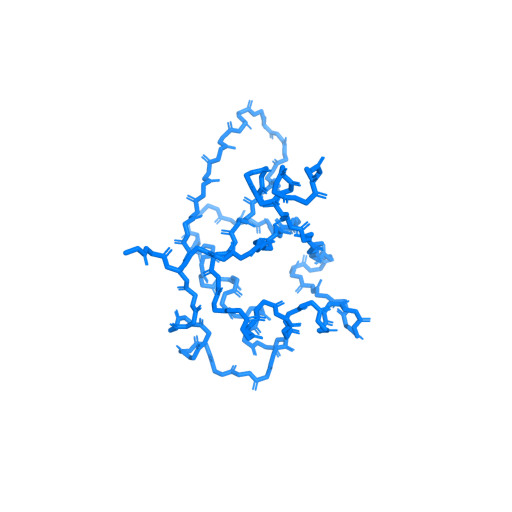 A O 1
ATOM 774 N N . VAL A 1 93 ? -8.464 5.207 -3.414 1.00 84.50 93 VAL A N 1
ATOM 775 C CA . VAL A 1 93 ? -8.563 4.741 -4.799 1.00 84.50 93 VAL A CA 1
ATOM 776 C C . VAL A 1 93 ? -7.168 4.405 -5.310 1.00 84.50 93 VAL A C 1
ATOM 778 O O . VAL A 1 93 ? -6.272 5.257 -5.277 1.00 84.50 93 VAL A O 1
ATOM 781 N N . VAL A 1 94 ? -6.992 3.184 -5.818 1.00 85.50 94 VAL A N 1
ATOM 782 C CA . VAL A 1 94 ? -5.738 2.719 -6.424 1.00 85.50 94 VAL A CA 1
ATOM 783 C C . VAL A 1 94 ? -5.902 2.636 -7.937 1.00 85.50 94 VAL A C 1
ATOM 785 O O . VAL A 1 94 ? -6.771 1.948 -8.453 1.00 85.50 94 VAL A O 1
ATOM 788 N N . LEU A 1 95 ? -5.040 3.325 -8.681 1.00 83.12 95 LEU A N 1
ATOM 789 C CA . LEU A 1 95 ? -5.071 3.344 -10.140 1.00 83.12 95 LEU A CA 1
ATOM 790 C C . LEU A 1 95 ? -3.784 2.769 -10.717 1.00 83.12 95 LEU A C 1
ATOM 792 O O . LEU A 1 95 ? -2.6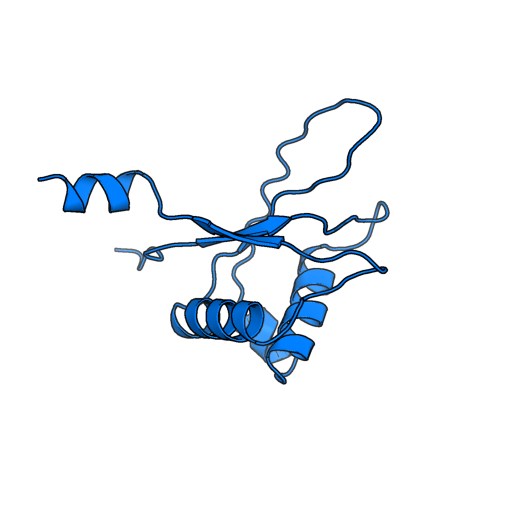84 3.241 -10.423 1.00 83.12 95 LEU A O 1
ATOM 796 N N . LYS A 1 96 ? -3.913 1.804 -11.626 1.00 85.00 96 LYS A N 1
ATOM 797 C CA . LYS A 1 96 ? -2.783 1.304 -12.411 1.00 85.00 96 LYS A CA 1
ATOM 798 C C . LYS A 1 96 ? -2.372 2.336 -13.463 1.00 85.00 96 LYS A C 1
ATOM 800 O O . LYS A 1 96 ? -3.154 2.672 -14.349 1.00 85.00 96 LYS A O 1
ATOM 805 N N . GLN A 1 97 ? -1.124 2.794 -13.415 1.00 77.19 97 GLN A N 1
ATOM 806 C CA . GLN A 1 97 ? -0.545 3.679 -14.424 1.00 77.19 97 GLN A CA 1
ATOM 807 C C . GLN A 1 97 ? 0.536 2.977 -15.235 1.00 77.19 97 GLN A C 1
ATOM 809 O O . GLN A 1 97 ? 1.561 2.559 -14.707 1.00 77.19 97 GLN A O 1
ATOM 814 N N . VAL A 1 98 ? 0.334 2.899 -16.548 1.00 75.44 98 VAL A N 1
ATOM 815 C CA . VAL A 1 98 ? 1.349 2.405 -17.486 1.00 75.44 98 VAL A CA 1
ATOM 816 C C . VAL A 1 98 ? 2.123 3.603 -18.045 1.00 75.44 98 VAL A C 1
ATOM 818 O O . VAL A 1 98 ? 1.490 4.518 -18.579 1.00 75.44 98 VAL A O 1
ATOM 821 N N . PRO A 1 99 ? 3.462 3.645 -17.948 1.00 73.75 99 PRO A N 1
ATOM 822 C CA . PRO A 1 99 ? 4.259 4.722 -18.521 1.00 73.75 99 PRO A CA 1
ATOM 823 C C . PRO A 1 99 ? 4.018 4.851 -20.022 1.00 73.75 99 PRO A C 1
ATOM 825 O O . PRO A 1 99 ? 3.914 3.849 -20.729 1.00 73.75 99 PRO A O 1
ATOM 828 N N . ARG A 1 100 ? 3.982 6.086 -20.530 1.00 76.06 100 ARG A N 1
ATOM 829 C CA . ARG A 1 100 ? 3.706 6.360 -21.950 1.00 76.06 100 ARG A CA 1
ATOM 830 C C . ARG A 1 100 ? 4.631 5.578 -22.896 1.00 76.06 100 ARG A C 1
ATOM 832 O O . ARG A 1 100 ? 4.137 4.911 -23.792 1.00 76.06 100 ARG A O 1
ATOM 839 N N . ARG A 1 101 ? 5.927 5.525 -22.573 1.00 69.94 101 ARG A N 1
ATOM 840 C CA . ARG A 1 101 ? 6.958 4.765 -23.307 1.00 69.94 101 ARG A CA 1
ATOM 841 C C . ARG A 1 101 ? 6.702 3.253 -23.373 1.00 69.94 101 ARG A C 1
ATOM 843 O O . ARG A 1 101 ? 7.172 2.594 -24.286 1.00 69.94 101 ARG A O 1
ATOM 850 N N . VAL A 1 102 ? 6.012 2.692 -22.376 1.00 69.94 102 VAL A N 1
ATOM 851 C CA . VAL A 1 102 ? 5.629 1.270 -22.372 1.00 69.94 102 VAL A CA 1
ATOM 852 C C . VAL A 1 102 ? 4.399 1.066 -23.248 1.00 69.94 102 VAL A C 1
ATOM 854 O O . VAL A 1 102 ? 4.348 0.084 -23.972 1.00 69.94 102 VAL A O 1
ATOM 857 N N . ARG A 1 103 ? 3.435 1.998 -23.221 1.00 66.06 103 ARG A N 1
ATOM 858 C CA . ARG A 1 103 ? 2.236 1.938 -24.076 1.00 66.06 103 ARG A CA 1
ATOM 859 C C . ARG A 1 103 ? 2.576 2.038 -25.561 1.00 66.06 103 ARG A C 1
ATOM 861 O O . ARG A 1 103 ? 2.011 1.297 -26.348 1.00 66.06 103 ARG A O 1
ATOM 868 N N . GLU A 1 104 ? 3.508 2.917 -25.916 1.00 65.75 104 GLU A N 1
ATOM 869 C CA . GLU A 1 104 ? 3.932 3.137 -27.306 1.00 65.75 104 GLU A CA 1
ATOM 870 C C . GLU A 1 104 ? 4.598 1.888 -27.917 1.00 65.75 104 GLU A C 1
ATOM 872 O O . GLU A 1 104 ? 4.433 1.643 -29.101 1.00 65.75 104 GLU A O 1
ATOM 877 N N . LYS A 1 105 ? 5.228 1.024 -27.106 1.00 61.88 105 LYS A N 1
ATOM 878 C CA . LYS A 1 105 ? 5.863 -0.229 -27.561 1.00 61.88 105 LYS A CA 1
ATOM 879 C C . LYS A 1 105 ? 4.878 -1.325 -28.018 1.00 61.88 105 LYS A C 1
ATOM 881 O O . LYS A 1 105 ? 5.303 -2.283 -28.646 1.00 61.88 105 LYS A O 1
ATOM 886 N N . TYR A 1 106 ? 3.595 -1.238 -27.657 1.00 56.38 106 TYR A N 1
ATOM 887 C CA . TYR A 1 106 ? 2.564 -2.221 -28.043 1.00 56.38 106 TYR A CA 1
ATOM 888 C C . TYR A 1 106 ? 1.634 -1.709 -29.157 1.00 56.38 106 TYR A C 1
ATOM 890 O O . TYR A 1 106 ? 0.624 -2.347 -29.443 1.00 56.38 106 TYR A O 1
ATOM 898 N N . LEU A 1 107 ? 1.923 -0.529 -29.716 1.00 53.59 107 LEU A N 1
ATOM 899 C CA . LEU A 1 107 ? 1.160 0.095 -30.802 1.00 53.59 107 LEU A CA 1
ATOM 900 C C . LEU A 1 107 ? 1.901 0.039 -32.155 1.00 53.59 107 LEU A C 1
ATOM 902 O O . LEU A 1 107 ? 1.390 0.582 -33.131 1.00 53.59 107 LEU A O 1
ATOM 906 N N . GLU A 1 108 ? 3.069 -0.609 -32.197 1.00 44.88 108 GLU A N 1
ATOM 907 C CA . GLU A 1 108 ? 3.824 -0.995 -33.403 1.00 44.88 108 GLU A CA 1
ATOM 908 C C . GLU A 1 108 ? 3.634 -2.492 -33.678 1.00 44.88 108 GLU A C 1
ATOM 910 O O . GLU A 1 108 ? 3.538 -2.857 -34.870 1.00 44.88 108 GLU A O 1
#

pLDDT: mean 70.06, std 15.77, range [34.38, 88.38]

Mean predicted aligned error: 9.71 Å

Foldseek 3Di:
DDPADQWWKKKWPDDDDPPDDPLQVVLVLLCVLLVHDSVVSVVFWDWDQDPPDDDDPDDPTRIGTIDGDPVSVVSVVVSVVVDFRDDPRDTMDMDIGGDPVSVVVVVD

Solvent-accessible surface area (backbone atoms only — not comparable to full-atom values): 6720 Å² total; per-residue (Å²): 134,82,90,71,72,77,53,37,43,35,39,32,54,56,68,82,64,96,90,66,62,63,68,59,55,54,26,49,55,50,11,62,71,66,75,48,53,47,71,62,38,49,77,44,47,53,74,57,82,62,83,77,82,71,94,56,104,72,78,76,59,55,58,40,48,45,48,49,48,70,70,54,53,53,49,52,58,50,41,57,74,77,41,86,49,70,51,97,94,29,66,44,48,78,40,86,41,64,50,67,78,58,58,57,69,75,74,117